Protein AF-A0A2G6D4D5-F1 (afdb_monomer_lite)

Foldseek 3Di:
DDPPQQKFKAKAQEAEVVWFWWKAWPVVRDTQGTPRDMDMDIDGAQDKDWTKIWTHDPQWDIDIDIDITGRHHNDRVVNSVVHHYHYYYTHGD

Secondary structure (DSSP, 8-state):
------EEEEEEEEEEESS--EEEETTT--EEEESSEEEEEEEETT-EEEEEEEEE-TTB--EEEEEEEE--BSSHHHHHHTPEEEEEEPPB-

pLDDT: mean 92.56, std 11.86, range [37.03, 98.5]

Structure (mmCIF, N/CA/C/O backbone):
data_AF-A0A2G6D4D5-F1
#
_entry.id   AF-A0A2G6D4D5-F1
#
loop_
_atom_site.group_PDB
_atom_site.id
_atom_site.type_symbol
_atom_site.label_atom_id
_atom_site.label_alt_id
_atom_site.label_comp_id
_atom_site.label_asym_id
_atom_site.label_entity_id
_atom_site.label_seq_id
_atom_site.pdbx_PDB_ins_code
_atom_site.Cartn_x
_atom_site.Cartn_y
_atom_site.Cartn_z
_atom_site.occupancy
_atom_site.B_iso_or_equiv
_atom_site.auth_seq_id
_atom_site.auth_comp_id
_atom_site.auth_asym_id
_atom_site.auth_atom_id
_atom_site.pdbx_PDB_model_num
ATOM 1 N N . MET A 1 1 ? 20.229 12.590 -27.491 1.00 37.03 1 MET A N 1
ATOM 2 C CA . MET A 1 1 ? 19.806 11.180 -27.613 1.00 37.03 1 MET A CA 1
ATOM 3 C C . MET A 1 1 ? 18.799 10.923 -26.513 1.00 37.03 1 MET A C 1
ATOM 5 O O . MET A 1 1 ? 19.125 11.158 -25.358 1.00 37.03 1 MET A O 1
ATOM 9 N N . SER A 1 2 ? 17.567 10.585 -26.885 1.00 44.75 2 SER A N 1
ATOM 10 C CA . SER A 1 2 ? 16.437 10.397 -25.975 1.00 44.75 2 SER A CA 1
ATOM 11 C C . SER A 1 2 ? 16.696 9.206 -25.054 1.00 44.75 2 SER A C 1
ATOM 13 O O . SER A 1 2 ? 16.740 8.069 -25.515 1.00 44.75 2 SER A O 1
ATOM 15 N N . GLY A 1 3 ? 16.915 9.470 -23.767 1.00 45.56 3 GLY A N 1
ATOM 16 C CA . GLY A 1 3 ? 16.971 8.427 -22.750 1.00 45.56 3 GLY A CA 1
ATOM 17 C C . GLY A 1 3 ? 15.561 7.910 -22.509 1.00 45.56 3 GLY A C 1
ATOM 18 O O . GLY A 1 3 ? 14.778 8.565 -21.829 1.00 45.56 3 GLY A O 1
ATOM 19 N N . CYS A 1 4 ? 15.212 6.770 -23.102 1.00 52.34 4 CYS A N 1
ATOM 20 C CA . CYS A 1 4 ? 14.029 6.021 -22.694 1.00 52.34 4 CYS A CA 1
ATOM 21 C C . CYS A 1 4 ? 14.260 5.553 -21.253 1.00 52.34 4 CYS A C 1
ATOM 23 O O . CYS A 1 4 ? 14.909 4.530 -21.042 1.00 52.34 4 CYS A O 1
ATOM 25 N N . SER A 1 5 ? 13.756 6.289 -20.260 1.00 58.31 5 SER A N 1
ATOM 26 C CA . SER A 1 5 ? 13.526 5.686 -18.952 1.00 58.31 5 SER A CA 1
ATOM 27 C C . SER A 1 5 ? 12.407 4.665 -19.152 1.00 58.31 5 SER A C 1
ATOM 29 O O . SER A 1 5 ? 11.261 5.004 -19.444 1.00 58.31 5 SER A O 1
ATOM 31 N N . SER A 1 6 ? 12.751 3.378 -19.128 1.00 79.69 6 SER A N 1
ATOM 32 C CA . SER A 1 6 ? 11.732 2.332 -19.155 1.00 79.69 6 SER A CA 1
ATOM 33 C C . SER A 1 6 ? 10.919 2.454 -17.870 1.00 79.69 6 SER A C 1
ATOM 35 O O . SER A 1 6 ? 11.500 2.398 -16.785 1.00 79.69 6 SER A O 1
ATOM 37 N N . THR A 1 7 ? 9.603 2.633 -17.975 1.00 88.50 7 THR A N 1
ATOM 38 C CA . THR A 1 7 ? 8.716 2.564 -16.812 1.00 88.50 7 THR A CA 1
ATOM 39 C C . THR A 1 7 ? 8.884 1.203 -16.140 1.00 88.50 7 THR A C 1
ATOM 41 O O . THR A 1 7 ? 8.782 0.169 -16.797 1.00 88.50 7 THR A O 1
ATOM 44 N N . LYS A 1 8 ? 9.163 1.206 -14.838 1.00 94.25 8 LYS A N 1
ATOM 45 C CA . LYS A 1 8 ? 9.241 0.002 -14.009 1.00 94.25 8 LYS A CA 1
ATOM 46 C C . LYS A 1 8 ? 8.203 0.055 -12.906 1.00 94.25 8 LYS A C 1
ATOM 48 O O . LYS A 1 8 ? 7.727 1.124 -12.520 1.00 94.25 8 LYS A O 1
ATOM 53 N N . TYR A 1 9 ? 7.911 -1.120 -12.371 1.00 94.69 9 TYR A N 1
ATOM 54 C CA . TYR A 1 9 ? 6.875 -1.345 -11.382 1.00 94.69 9 TYR A CA 1
ATOM 55 C C . TYR A 1 9 ? 7.467 -1.964 -10.115 1.00 94.69 9 TYR A C 1
ATOM 57 O O . TYR A 1 9 ? 8.387 -2.788 -10.157 1.00 94.69 9 TYR A O 1
ATOM 65 N N . GLY A 1 10 ? 6.927 -1.556 -8.975 1.00 95.62 10 GLY A N 1
ATOM 66 C CA . GLY A 1 10 ? 7.031 -2.253 -7.697 1.00 95.62 10 GLY A CA 1
ATOM 67 C C . GLY A 1 10 ? 5.642 -2.327 -7.069 1.00 95.62 10 GLY A C 1
ATOM 68 O O . GLY A 1 10 ? 4.762 -1.567 -7.463 1.00 95.62 10 GLY A O 1
ATOM 69 N N . ALA A 1 11 ? 5.411 -3.239 -6.129 1.00 97.00 11 ALA A N 1
ATOM 70 C CA . ALA A 1 11 ? 4.096 -3.371 -5.507 1.00 97.00 11 ALA A CA 1
ATOM 71 C C . ALA A 1 11 ? 4.186 -3.661 -4.009 1.00 97.00 11 ALA A C 1
ATOM 73 O O . ALA A 1 11 ? 5.159 -4.248 -3.529 1.00 97.00 11 ALA A O 1
ATOM 74 N N . ALA A 1 12 ? 3.139 -3.268 -3.288 1.00 97.88 12 ALA A N 1
ATOM 75 C CA . ALA A 1 12 ? 2.931 -3.598 -1.885 1.00 97.88 12 ALA A CA 1
ATOM 76 C C . ALA A 1 12 ? 1.598 -4.317 -1.705 1.00 97.88 12 ALA A C 1
ATOM 78 O O . ALA A 1 12 ? 0.577 -3.899 -2.253 1.00 97.88 12 ALA A O 1
ATOM 79 N N . LYS A 1 13 ? 1.592 -5.359 -0.878 1.00 98.25 13 LYS A N 1
ATOM 80 C CA . LYS A 1 13 ? 0.382 -5.969 -0.342 1.00 98.25 13 LYS A CA 1
ATOM 81 C C . LYS A 1 13 ? 0.167 -5.440 1.069 1.00 98.25 13 LYS A C 1
ATOM 83 O O . LYS A 1 13 ? 0.900 -5.779 1.991 1.00 98.25 13 LYS A O 1
ATOM 88 N N . ILE A 1 14 ? -0.848 -4.606 1.233 1.00 98.31 14 ILE A N 1
ATOM 89 C CA . ILE A 1 14 ? -1.139 -3.892 2.473 1.00 98.31 14 ILE A CA 1
ATOM 90 C C . ILE A 1 14 ? -2.286 -4.600 3.187 1.00 98.31 14 ILE A C 1
ATOM 92 O O . ILE A 1 14 ? -3.391 -4.741 2.656 1.00 98.31 14 ILE A O 1
ATOM 96 N N . VAL A 1 15 ? -2.029 -5.043 4.412 1.00 98.50 15 VAL A N 1
ATOM 97 C CA . VAL A 1 15 ? -2.979 -5.749 5.271 1.00 98.50 15 VAL A CA 1
ATOM 98 C C . VAL A 1 15 ? -3.079 -5.013 6.599 1.00 98.50 15 VAL A C 1
ATOM 100 O O . VAL A 1 15 ? -2.068 -4.642 7.187 1.00 98.50 15 VAL A O 1
ATOM 103 N N . SER A 1 16 ? -4.301 -4.831 7.099 1.00 98.38 16 SER A N 1
ATOM 104 C CA . SER A 1 16 ? -4.516 -4.356 8.464 1.00 98.38 16 SER A CA 1
ATOM 105 C C . SER A 1 16 ? -5.170 -5.415 9.334 1.00 98.38 16 SER A C 1
ATOM 107 O O . SER A 1 16 ? -5.902 -6.281 8.841 1.00 98.38 16 S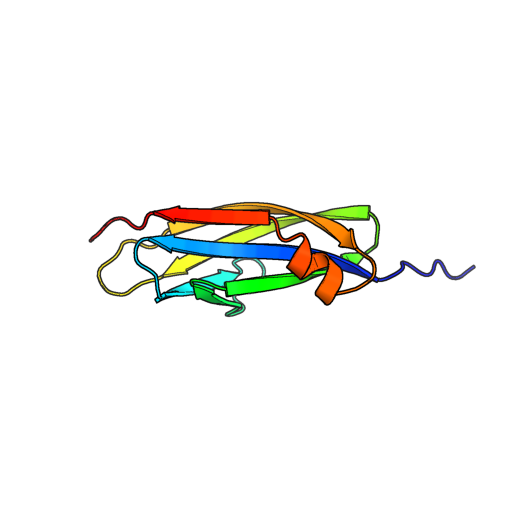ER A O 1
ATOM 109 N N . ILE A 1 17 ? -4.945 -5.301 10.640 1.00 97.75 17 ILE A N 1
ATOM 110 C CA . ILE A 1 17 ? -5.600 -6.108 11.666 1.00 97.75 17 ILE A CA 1
ATOM 111 C C . ILE A 1 17 ? -6.354 -5.152 12.608 1.00 97.75 17 ILE A C 1
ATOM 113 O O . ILE A 1 17 ? -5.704 -4.403 13.332 1.00 97.75 17 ILE A O 1
ATOM 117 N N . PRO A 1 18 ? -7.704 -5.139 12.602 1.00 97.56 18 PRO A N 1
ATOM 118 C CA . PRO A 1 18 ? -8.594 -5.889 11.707 1.00 97.56 18 PRO A CA 1
ATOM 119 C C . PRO A 1 18 ? -8.583 -5.364 10.261 1.00 97.56 18 PRO A C 1
ATOM 121 O O . PRO A 1 18 ? -8.228 -4.213 9.999 1.00 97.56 18 PRO A O 1
ATOM 124 N N . LYS A 1 19 ? -9.037 -6.207 9.323 1.00 97.75 19 LYS A N 1
ATOM 125 C CA . LYS A 1 19 ? -9.178 -5.884 7.889 1.00 97.75 19 LYS A CA 1
ATOM 126 C C . LYS A 1 19 ? -10.221 -4.787 7.635 1.00 97.75 19 LYS A C 1
ATOM 128 O O . LYS A 1 19 ? -11.041 -4.472 8.503 1.00 97.75 19 LYS A O 1
ATOM 133 N N . GLY A 1 20 ? -10.238 -4.244 6.421 1.00 97.69 20 GLY A N 1
ATOM 134 C CA . GLY A 1 20 ? -11.182 -3.219 5.978 1.00 97.69 20 GLY A CA 1
ATOM 135 C C . GLY A 1 20 ? -10.841 -1.840 6.529 1.00 97.69 20 GLY A C 1
ATOM 136 O O . GLY A 1 20 ? -11.739 -1.124 6.969 1.00 97.69 20 GLY A O 1
ATOM 137 N N . ALA A 1 21 ? -9.550 -1.527 6.614 1.00 98.44 21 ALA A N 1
ATOM 138 C CA . ALA A 1 21 ? -9.071 -0.171 6.824 1.00 98.44 21 ALA A CA 1
ATOM 139 C C . ALA A 1 21 ? -8.875 0.489 5.463 1.00 98.44 21 ALA A C 1
ATOM 141 O O . ALA A 1 21 ? -8.317 -0.128 4.556 1.00 98.44 21 ALA A O 1
ATOM 142 N N . GLU A 1 22 ? -9.338 1.721 5.326 1.00 98.44 22 GLU A N 1
ATOM 143 C CA . GLU A 1 22 ? -9.046 2.557 4.172 1.00 98.44 22 GLU A CA 1
ATOM 144 C C . GLU A 1 22 ? -7.555 2.891 4.152 1.00 98.44 22 GLU A C 1
ATOM 146 O O . GLU A 1 22 ? -6.974 3.202 5.192 1.00 98.44 22 GLU A O 1
ATOM 151 N N . VAL A 1 23 ? -6.947 2.824 2.972 1.00 98.38 23 VAL A N 1
ATOM 152 C CA . VAL A 1 23 ? -5.539 3.134 2.745 1.00 98.38 23 VAL A CA 1
ATOM 153 C C . VAL A 1 23 ? -5.441 4.406 1.912 1.00 98.38 23 VAL A C 1
ATOM 155 O O . VAL A 1 23 ? -5.931 4.456 0.784 1.00 98.38 23 VAL A O 1
ATOM 158 N N . VAL A 1 24 ? -4.770 5.417 2.458 1.00 98.25 24 VAL A N 1
ATOM 159 C CA . VAL A 1 24 ? -4.549 6.715 1.808 1.00 98.25 24 VAL A CA 1
ATOM 160 C C . VAL A 1 24 ? -3.055 6.932 1.612 1.00 98.25 24 VAL A C 1
ATOM 162 O O . VAL A 1 24 ? -2.285 6.785 2.561 1.00 98.25 24 VAL A O 1
ATOM 165 N N . ASN A 1 25 ? -2.635 7.297 0.403 1.00 97.00 25 ASN A N 1
ATOM 166 C CA . ASN A 1 25 ? -1.265 7.719 0.133 1.00 97.00 25 ASN A CA 1
ATOM 167 C C . ASN A 1 25 ? -1.073 9.167 0.600 1.00 97.00 25 ASN A C 1
ATOM 169 O O . ASN A 1 25 ? -1.757 10.067 0.125 1.00 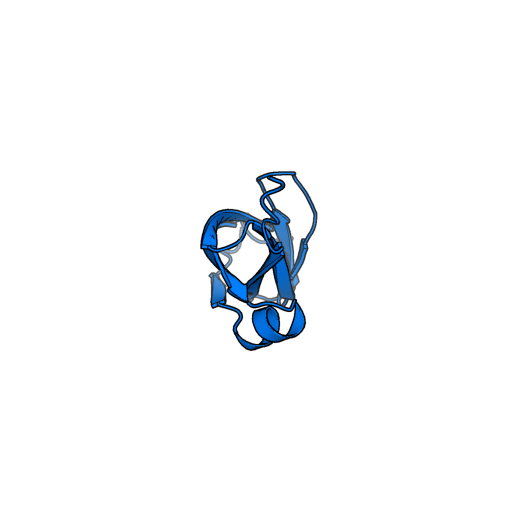97.00 25 ASN A O 1
ATOM 173 N N . LEU A 1 26 ? -0.137 9.419 1.515 1.00 96.81 26 LEU A N 1
ATOM 174 C CA . LEU A 1 26 ? 0.085 10.769 2.047 1.00 96.81 26 LEU A CA 1
ATOM 175 C C . LEU A 1 26 ? 0.895 11.674 1.109 1.00 96.81 26 LEU A C 1
ATOM 177 O O . LEU A 1 26 ? 0.976 12.875 1.356 1.00 96.81 26 LEU A O 1
ATOM 181 N N . LYS A 1 27 ? 1.478 11.132 0.032 1.00 93.75 27 LYS A N 1
ATOM 182 C CA . LYS A 1 27 ? 2.193 11.931 -0.974 1.00 93.75 27 LYS A CA 1
ATOM 183 C C . LYS A 1 27 ? 1.244 12.829 -1.772 1.00 93.75 27 LYS A C 1
ATOM 185 O O . LYS A 1 27 ? 1.587 13.970 -2.063 1.00 93.75 27 LYS A O 1
ATOM 190 N N . ASP A 1 28 ? 0.077 12.306 -2.139 1.00 93.69 28 ASP A N 1
ATOM 191 C CA . ASP A 1 28 ? -0.885 12.950 -3.043 1.00 93.69 28 ASP A CA 1
ATOM 192 C C . ASP A 1 28 ? -2.337 12.911 -2.533 1.00 93.69 28 ASP A C 1
ATOM 194 O O . ASP A 1 28 ? -3.243 13.386 -3.214 1.00 93.69 28 ASP A O 1
ATOM 198 N N . ASN A 1 29 ? -2.565 12.390 -1.324 1.00 95.12 29 ASN A N 1
ATOM 199 C CA . ASN A 1 29 ? -3.884 12.151 -0.730 1.00 95.12 29 ASN A CA 1
ATOM 200 C C . ASN A 1 29 ? -4.787 11.216 -1.554 1.00 95.12 29 ASN A C 1
ATOM 202 O O . ASN A 1 29 ? -6.005 11.224 -1.373 1.00 95.12 29 ASN A O 1
ATOM 206 N N . SER A 1 30 ? -4.221 10.395 -2.443 1.00 96.00 30 SER 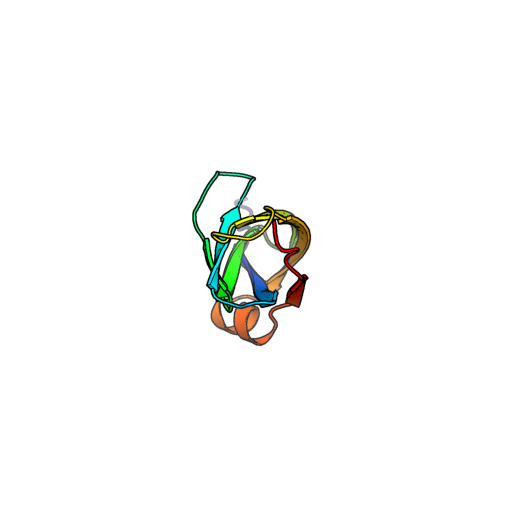A N 1
ATOM 207 C CA . SER A 1 30 ? -4.998 9.423 -3.210 1.00 96.00 30 SER A CA 1
ATOM 208 C C . SER A 1 30 ? -5.506 8.276 -2.330 1.00 96.00 30 SER A C 1
ATOM 210 O O . SER A 1 30 ? -4.827 7.796 -1.416 1.00 96.00 30 SER A O 1
ATOM 212 N N . HIS A 1 31 ? -6.724 7.818 -2.625 1.00 97.12 31 HIS A N 1
ATOM 213 C CA . HIS A 1 31 ? -7.325 6.648 -1.992 1.00 97.12 31 HIS A CA 1
ATOM 214 C C . HIS A 1 31 ? -6.877 5.397 -2.745 1.00 97.12 31 HIS A C 1
ATOM 216 O O . HIS A 1 31 ? -7.242 5.202 -3.902 1.00 97.12 31 HIS A O 1
ATOM 222 N N . LEU A 1 32 ? -6.098 4.544 -2.081 1.00 96.38 32 LEU A N 1
ATOM 223 C CA . LEU A 1 32 ? -5.570 3.319 -2.682 1.00 96.38 32 LEU A CA 1
ATOM 224 C C . LEU A 1 32 ? -6.570 2.158 -2.601 1.00 96.38 32 LEU A C 1
ATOM 226 O O . LEU A 1 32 ? -6.459 1.207 -3.363 1.00 96.38 32 LEU A O 1
ATOM 230 N N . GLY A 1 33 ? -7.544 2.238 -1.688 1.00 97.25 33 GLY A N 1
ATOM 231 C CA . GLY A 1 33 ? -8.605 1.250 -1.485 1.00 97.25 33 GLY A CA 1
ATOM 232 C C . GLY A 1 33 ? -8.705 0.813 -0.024 1.00 97.25 33 GLY A C 1
ATOM 233 O O . GLY A 1 33 ? -8.401 1.591 0.879 1.00 97.25 33 GLY A O 1
ATOM 234 N N . ALA A 1 34 ? -9.145 -0.423 0.227 1.00 98.25 34 ALA A N 1
ATOM 235 C CA . ALA A 1 34 ? -9.327 -0.956 1.577 1.00 98.25 34 ALA A CA 1
ATOM 236 C C . ALA A 1 34 ? -8.584 -2.282 1.779 1.00 98.25 34 ALA A C 1
ATOM 238 O O . ALA A 1 34 ? -8.563 -3.134 0.896 1.00 98.25 34 ALA A O 1
ATOM 239 N N . THR A 1 35 ? -7.996 -2.478 2.959 1.00 97.88 35 THR A N 1
ATOM 240 C CA . THR A 1 35 ? -7.220 -3.683 3.275 1.00 97.88 35 THR A CA 1
ATOM 241 C C . THR A 1 35 ? -8.090 -4.954 3.346 1.00 97.88 35 THR A C 1
ATOM 243 O O . THR A 1 35 ? -9.199 -4.920 3.889 1.00 97.88 35 THR A O 1
ATOM 246 N N . PRO A 1 36 ? -7.578 -6.126 2.921 1.00 98.12 36 PRO A N 1
ATOM 247 C CA . PRO A 1 36 ? -6.284 -6.337 2.278 1.00 98.12 36 PRO A CA 1
ATOM 248 C C . PRO A 1 36 ? -6.301 -5.882 0.812 1.00 98.12 36 PRO A C 1
ATOM 250 O O . PRO A 1 36 ? -7.237 -6.200 0.086 1.00 98.12 36 PRO A O 1
ATOM 253 N N . ILE A 1 37 ? -5.245 -5.198 0.373 1.00 97.75 37 ILE A N 1
ATOM 254 C CA . ILE A 1 37 ? -5.126 -4.699 -1.002 1.00 97.75 37 ILE A CA 1
ATOM 255 C C . ILE A 1 37 ? -3.707 -4.869 -1.539 1.00 97.75 37 ILE A C 1
ATOM 257 O O . ILE A 1 37 ? -2.747 -4.786 -0.776 1.00 97.75 37 ILE A O 1
ATOM 261 N N . LYS A 1 38 ? -3.576 -5.117 -2.844 1.00 97.50 38 LYS A N 1
ATOM 262 C CA . LYS A 1 38 ? -2.311 -4.988 -3.573 1.00 97.50 38 LYS A CA 1
ATOM 263 C C . LYS A 1 38 ? -2.329 -3.674 -4.344 1.00 97.50 38 LYS A C 1
ATOM 265 O O . LYS A 1 38 ? -3.335 -3.360 -4.967 1.00 97.50 38 LYS A O 1
ATOM 270 N N . VAL A 1 39 ? -1.241 -2.919 -4.265 1.00 95.81 39 VAL A N 1
ATOM 271 C CA . VAL A 1 39 ? -1.089 -1.635 -4.954 1.00 95.81 39 VAL A CA 1
ATOM 272 C C . VAL A 1 39 ? 0.218 -1.660 -5.724 1.00 95.81 39 VAL A C 1
ATOM 274 O O . VAL A 1 39 ? 1.270 -1.939 -5.140 1.00 95.81 39 VAL A O 1
ATOM 277 N N . SER A 1 40 ? 0.141 -1.369 -7.017 1.00 95.44 40 SER A N 1
ATOM 278 C CA . SER A 1 40 ? 1.291 -1.196 -7.892 1.00 95.44 40 SER A CA 1
ATOM 279 C C . SER A 1 40 ? 1.718 0.276 -7.935 1.00 95.44 40 SER A C 1
ATOM 281 O O . SER A 1 40 ? 0.911 1.200 -7.845 1.00 95.44 40 SER A O 1
ATOM 283 N N . PHE A 1 41 ? 3.023 0.502 -8.050 1.00 93.38 41 PHE A N 1
ATOM 284 C CA . PHE A 1 41 ? 3.636 1.820 -8.149 1.00 93.38 41 PHE A CA 1
ATOM 285 C C . PHE A 1 41 ? 4.546 1.829 -9.376 1.00 93.38 41 PHE A C 1
ATOM 287 O O . PHE A 1 41 ? 5.582 1.157 -9.396 1.00 93.38 41 PHE A O 1
ATOM 294 N N . SER A 1 42 ? 4.168 2.594 -10.400 1.00 92.62 42 SER A N 1
ATOM 295 C CA . SER A 1 42 ? 4.974 2.796 -11.607 1.00 92.62 42 SER A CA 1
ATOM 296 C C . SER A 1 42 ? 5.906 4.000 -11.466 1.00 92.62 42 SER A C 1
ATOM 298 O O . SER A 1 42 ? 5.560 4.985 -10.815 1.00 92.62 42 SER A O 1
ATOM 300 N N . GLY A 1 43 ? 7.063 3.967 -12.117 1.00 89.69 43 GLY A N 1
ATOM 301 C CA . GLY A 1 43 ? 7.983 5.102 -12.145 1.00 89.69 43 GLY A CA 1
ATOM 302 C C . GLY A 1 43 ? 9.218 4.834 -12.991 1.00 89.69 43 GLY A C 1
ATOM 303 O O . GLY A 1 43 ? 9.263 3.864 -13.746 1.00 89.69 43 GLY A O 1
ATOM 304 N N . GLU A 1 44 ? 10.219 5.702 -12.866 1.00 84.94 44 GLU A N 1
ATOM 305 C CA . GLU A 1 44 ? 11.502 5.528 -13.549 1.00 84.94 44 GLU A CA 1
ATOM 306 C C . GLU A 1 44 ? 12.221 4.258 -13.080 1.00 84.94 44 GLU A C 1
ATOM 308 O O . GLU A 1 44 ? 12.129 3.862 -11.910 1.00 84.94 44 GLU A O 1
ATOM 313 N N . SER A 1 45 ? 12.942 3.623 -14.003 1.00 76.88 45 SER A N 1
ATOM 314 C CA . SER A 1 45 ? 13.705 2.405 -13.742 1.00 76.88 45 SER A CA 1
ATOM 315 C C . SER A 1 45 ? 14.736 2.567 -12.634 1.00 76.88 45 SER A C 1
ATOM 317 O O . SER A 1 45 ? 15.375 3.610 -12.533 1.00 76.88 45 SER A O 1
ATOM 319 N N . ASP A 1 46 ? 14.917 1.507 -11.843 1.00 68.88 46 ASP A N 1
ATOM 320 C CA . ASP A 1 46 ? 15.946 1.389 -10.799 1.00 68.88 46 ASP A CA 1
ATOM 321 C C . ASP A 1 46 ? 15.875 2.468 -9.707 1.00 68.88 46 ASP A C 1
ATOM 323 O O . ASP A 1 46 ? 16.823 2.689 -8.953 1.00 68.88 46 ASP A O 1
ATOM 327 N N . THR A 1 47 ? 14.711 3.108 -9.573 1.00 80.44 47 THR A N 1
ATOM 328 C CA . THR A 1 47 ? 14.421 4.023 -8.473 1.00 80.44 47 THR A CA 1
ATOM 329 C C . THR A 1 47 ? 13.713 3.291 -7.337 1.00 80.44 47 THR A C 1
ATOM 331 O O . THR A 1 47 ? 12.788 2.496 -7.544 1.00 80.44 47 THR A O 1
ATOM 334 N N . ALA A 1 48 ? 14.143 3.582 -6.111 1.00 88.75 48 ALA A N 1
ATOM 335 C CA . ALA A 1 48 ? 13.389 3.255 -4.912 1.00 88.75 48 ALA A CA 1
ATOM 336 C C . ALA A 1 48 ? 12.504 4.454 -4.545 1.00 88.75 48 ALA A C 1
ATOM 338 O O . ALA A 1 48 ? 12.980 5.588 -4.493 1.00 88.75 48 ALA A O 1
ATOM 339 N N . GLU A 1 49 ? 11.219 4.218 -4.289 1.00 91.00 49 GLU A N 1
ATOM 340 C CA . GLU A 1 49 ? 10.308 5.239 -3.772 1.00 91.00 49 GLU A CA 1
ATOM 341 C C . GLU A 1 49 ? 10.024 5.000 -2.293 1.00 91.00 49 GLU A C 1
ATOM 343 O O . GLU A 1 49 ? 9.661 3.895 -1.895 1.00 91.00 49 GLU A O 1
ATOM 348 N N . PHE A 1 50 ? 10.153 6.052 -1.484 1.00 94.50 50 PHE A N 1
ATOM 349 C CA . PHE A 1 50 ? 9.688 6.044 -0.104 1.00 94.50 50 PHE A CA 1
ATOM 350 C C . PHE A 1 50 ? 8.200 6.399 -0.070 1.00 94.50 50 PHE A C 1
ATOM 352 O O . PHE A 1 50 ? 7.815 7.550 -0.280 1.00 94.50 50 PHE A O 1
ATOM 359 N N . VAL A 1 51 ? 7.361 5.398 0.173 1.00 95.81 51 VAL A N 1
ATOM 360 C CA . VAL A 1 51 ? 5.905 5.536 0.228 1.00 95.81 51 VAL A CA 1
ATOM 361 C C . VAL A 1 51 ? 5.485 5.690 1.682 1.00 95.81 51 VAL A C 1
ATOM 363 O O . VAL A 1 51 ? 5.932 4.939 2.545 1.00 95.81 51 VAL A O 1
ATOM 366 N N . THR A 1 52 ? 4.610 6.655 1.961 1.00 97.94 52 THR A N 1
ATOM 367 C CA . THR A 1 52 ? 3.983 6.824 3.277 1.00 97.94 52 THR A CA 1
ATOM 368 C C . THR A 1 52 ? 2.476 6.741 3.117 1.00 97.94 52 THR A C 1
ATOM 370 O O . THR A 1 52 ? 1.889 7.498 2.345 1.00 97.94 52 THR A O 1
ATOM 373 N N . ILE A 1 53 ? 1.852 5.830 3.857 1.00 98.19 53 ILE A N 1
ATOM 374 C CA . ILE A 1 53 ? 0.406 5.626 3.846 1.00 98.19 53 ILE A CA 1
ATOM 375 C C . ILE A 1 53 ? -0.187 5.881 5.226 1.00 98.19 53 ILE A C 1
ATOM 377 O O . ILE A 1 53 ? 0.459 5.678 6.256 1.00 98.19 53 ILE A O 1
ATOM 381 N N . GLN A 1 54 ? -1.455 6.264 5.236 1.00 98.50 54 GLN A N 1
ATOM 382 C CA . GLN A 1 54 ? -2.290 6.295 6.425 1.00 98.50 54 GLN A CA 1
ATOM 383 C C . GLN A 1 54 ? -3.389 5.244 6.297 1.00 98.50 54 GLN A C 1
ATOM 385 O O . GLN A 1 54 ? -4.071 5.170 5.275 1.00 98.50 54 GLN A O 1
ATOM 390 N N . LEU A 1 55 ? -3.570 4.453 7.351 1.00 98.50 55 LEU A N 1
ATOM 391 C CA . LEU A 1 55 ? -4.674 3.521 7.493 1.00 98.50 55 LEU A CA 1
ATOM 392 C C . LEU A 1 55 ? -5.735 4.131 8.403 1.00 98.50 55 LEU A C 1
ATOM 394 O O . LEU A 1 55 ? -5.433 4.539 9.528 1.00 98.50 55 LEU A O 1
ATOM 398 N N . ARG A 1 56 ? -6.976 4.170 7.917 1.00 98.19 56 ARG A N 1
ATOM 399 C CA . ARG A 1 56 ? -8.129 4.733 8.627 1.00 98.19 56 ARG A CA 1
ATOM 400 C C . ARG A 1 56 ? -9.211 3.676 8.776 1.00 98.19 56 ARG A C 1
ATOM 402 O O . ARG A 1 56 ? -9.599 3.021 7.809 1.00 98.19 56 ARG A O 1
ATOM 409 N N . LYS A 1 57 ? -9.724 3.497 9.992 1.00 97.94 57 LYS A N 1
ATOM 410 C CA . LYS A 1 57 ? -10.847 2.590 10.248 1.00 97.94 57 LYS A CA 1
ATOM 411 C C . LYS A 1 57 ? -11.741 3.140 11.364 1.00 97.94 57 LYS A C 1
ATOM 413 O O . LYS A 1 57 ? -11.232 3.451 12.441 1.00 97.94 57 LYS A O 1
ATOM 418 N N . PRO A 1 58 ? -13.069 3.234 11.161 1.00 97.50 58 PRO A N 1
ATOM 419 C CA . PRO A 1 58 ? -13.986 3.651 12.219 1.00 97.50 58 PRO A CA 1
ATOM 420 C C . PRO A 1 58 ? -13.833 2.792 13.482 1.00 97.50 58 PRO A C 1
ATOM 422 O O . PRO A 1 58 ? -13.790 1.566 13.398 1.00 97.50 58 PRO A O 1
ATOM 425 N N . GLY A 1 59 ? -13.741 3.442 14.646 1.00 97.38 59 GLY A N 1
ATOM 426 C CA . GLY A 1 59 ? -13.508 2.779 15.938 1.00 97.38 59 GLY A CA 1
ATOM 427 C C . GLY A 1 59 ? -12.042 2.449 16.259 1.00 97.38 59 GLY A C 1
ATOM 428 O O . GLY A 1 59 ? -11.772 1.913 17.330 1.00 97.38 59 GLY A O 1
ATOM 429 N N . TYR A 1 60 ? -11.102 2.789 15.373 1.00 98.31 60 TYR A N 1
ATOM 430 C CA . TYR A 1 60 ? -9.664 2.578 15.560 1.00 98.31 60 TYR A CA 1
ATOM 431 C C . TYR A 1 60 ? -8.892 3.882 15.376 1.00 98.31 60 TYR A C 1
ATOM 433 O O . TYR A 1 60 ? -9.361 4.807 14.703 1.00 98.31 60 TYR A O 1
ATOM 441 N N . SER A 1 61 ? -7.725 3.964 16.005 1.00 97.75 61 SER A N 1
ATOM 442 C CA . SER A 1 61 ? -6.776 5.058 15.831 1.00 97.75 61 SER A CA 1
ATOM 443 C C . SER A 1 61 ? -6.157 4.987 14.444 1.00 97.75 61 SER A C 1
ATOM 445 O O . SER A 1 61 ? -5.841 3.906 13.944 1.00 97.75 61 SER A O 1
ATOM 447 N N . ASP A 1 62 ? -5.993 6.150 13.822 1.00 97.44 62 ASP A N 1
ATOM 448 C CA . ASP A 1 62 ? -5.333 6.234 12.528 1.00 97.44 62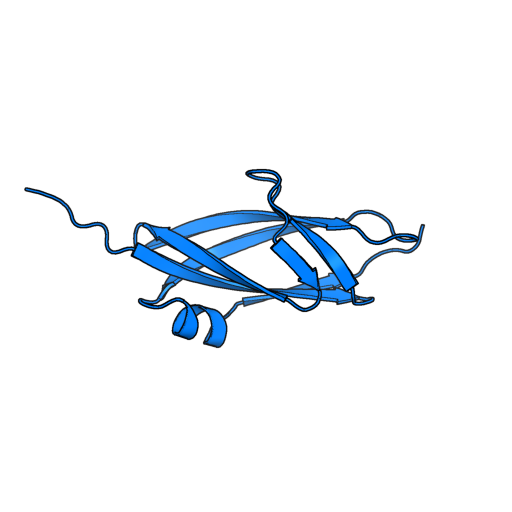 ASP A CA 1
ATOM 449 C C . ASP A 1 62 ? -3.869 5.819 12.692 1.00 97.44 62 ASP A C 1
ATOM 451 O O . ASP A 1 62 ? -3.200 6.225 13.646 1.00 97.44 62 ASP A O 1
ATOM 455 N N . LYS A 1 63 ? -3.359 5.024 11.752 1.00 98.00 63 LYS A N 1
ATOM 456 C CA . LYS A 1 63 ? -1.972 4.552 11.784 1.00 98.00 63 LYS A CA 1
ATOM 457 C C . LYS A 1 63 ? -1.248 5.014 10.533 1.00 98.00 63 LYS A C 1
ATOM 459 O O . LYS A 1 63 ? -1.729 4.793 9.426 1.00 98.00 63 LYS A O 1
ATOM 464 N N . ILE A 1 64 ? -0.090 5.639 10.708 1.00 97.94 64 ILE A N 1
ATOM 465 C CA . ILE A 1 64 ? 0.801 6.017 9.609 1.00 97.94 64 ILE A CA 1
ATOM 466 C C . ILE A 1 64 ? 1.927 4.989 9.546 1.00 97.94 64 ILE A C 1
ATOM 468 O O . ILE A 1 64 ? 2.491 4.624 10.577 1.00 97.94 64 ILE A O 1
ATOM 472 N N . THR A 1 65 ? 2.239 4.515 8.344 1.00 97.25 65 THR A N 1
ATOM 473 C CA . THR A 1 65 ? 3.387 3.640 8.097 1.00 97.25 65 THR A CA 1
ATOM 474 C C . THR A 1 65 ? 4.086 4.043 6.808 1.00 97.25 65 THR A C 1
ATOM 476 O O . THR A 1 65 ? 3.452 4.558 5.882 1.00 97.25 65 THR A O 1
ATOM 479 N N . SER A 1 66 ? 5.389 3.794 6.747 1.00 97.62 66 SER A N 1
ATOM 480 C CA . SER A 1 66 ? 6.214 4.103 5.586 1.00 97.62 66 SER A CA 1
ATOM 481 C C . SER A 1 66 ? 7.063 2.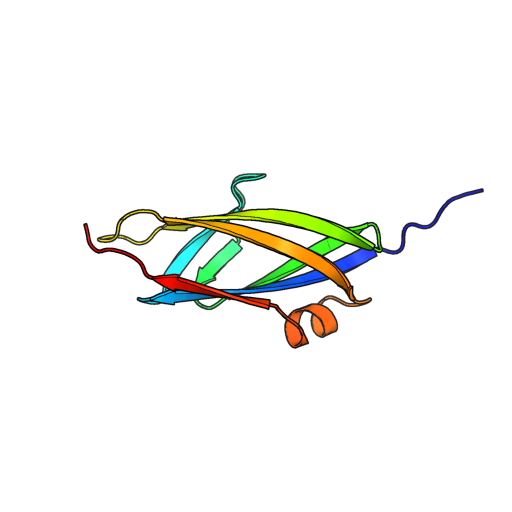905 5.199 1.00 97.62 66 SER A C 1
ATOM 483 O O . SER A 1 66 ? 7.518 2.145 6.054 1.00 97.62 66 SER A O 1
ATOM 485 N N . PHE A 1 67 ? 7.288 2.741 3.902 1.00 96.56 67 PHE A N 1
ATOM 486 C CA . PHE A 1 67 ? 8.066 1.642 3.348 1.00 96.56 67 PHE A CA 1
ATOM 487 C C . PHE A 1 67 ? 8.714 2.050 2.027 1.00 96.56 67 PHE A C 1
ATOM 489 O O . PHE A 1 67 ? 8.274 2.976 1.348 1.00 96.56 67 PHE A O 1
ATOM 496 N N . TRP A 1 68 ? 9.775 1.336 1.664 1.00 95.88 68 TRP A N 1
ATOM 497 C CA . TRP A 1 68 ? 10.447 1.506 0.381 1.00 95.88 68 TRP A CA 1
ATOM 498 C C . TRP A 1 68 ? 9.859 0.559 -0.661 1.00 95.88 68 TRP A C 1
ATOM 500 O O . TRP A 1 68 ? 9.721 -0.635 -0.404 1.00 95.88 68 TRP A O 1
ATOM 510 N N . ILE A 1 69 ? 9.566 1.081 -1.851 1.00 94.69 69 ILE A N 1
ATOM 511 C CA . ILE A 1 69 ? 9.174 0.302 -3.025 1.00 94.69 69 ILE A CA 1
ATOM 512 C C . ILE A 1 69 ? 10.281 0.360 -4.062 1.00 94.69 69 ILE A C 1
ATOM 514 O O . ILE A 1 69 ? 10.609 1.425 -4.579 1.00 94.69 69 ILE A O 1
ATOM 518 N N . ASN A 1 70 ? 10.822 -0.810 -4.392 1.00 91.94 70 ASN A N 1
ATOM 519 C CA . ASN A 1 70 ? 11.827 -0.959 -5.436 1.00 91.94 70 ASN A CA 1
ATOM 520 C C . ASN A 1 70 ? 11.141 -1.232 -6.777 1.00 91.94 70 ASN A C 1
ATOM 522 O O . ASN A 1 70 ? 10.520 -2.284 -6.956 1.00 91.94 70 ASN A O 1
ATOM 526 N N . ARG A 1 71 ? 11.274 -0.306 -7.732 1.00 91.69 71 ARG A N 1
ATOM 527 C CA . ARG A 1 71 ? 10.672 -0.428 -9.066 1.00 91.69 71 ARG A CA 1
ATOM 528 C C . ARG A 1 71 ? 11.612 -1.152 -10.020 1.00 91.69 71 ARG A C 1
ATOM 530 O O . ARG A 1 71 ? 12.359 -0.538 -10.777 1.00 91.69 71 ARG A O 1
ATOM 537 N N . ARG A 1 72 ? 11.583 -2.480 -9.952 1.00 91.56 72 ARG A N 1
ATOM 538 C CA . ARG A 1 72 ? 12.494 -3.361 -10.703 1.00 91.56 72 ARG A CA 1
ATOM 539 C C . ARG A 1 72 ? 11.798 -4.269 -11.715 1.00 91.56 72 ARG A C 1
ATOM 541 O O . ARG A 1 72 ? 12.475 -4.965 -12.462 1.00 91.56 72 ARG A O 1
ATOM 548 N N . HIS A 1 73 ? 10.466 -4.292 -11.730 1.00 93.50 73 HIS A N 1
ATOM 549 C CA . HIS A 1 73 ? 9.693 -5.202 -12.573 1.00 93.50 73 HIS A CA 1
ATOM 550 C C . HIS A 1 73 ? 9.222 -4.510 -13.855 1.00 93.50 73 HIS A C 1
ATOM 552 O O . HIS A 1 73 ? 8.898 -3.325 -13.839 1.00 93.50 73 HIS A O 1
ATOM 558 N N . ASP A 1 74 ? 9.181 -5.255 -14.961 1.00 92.62 74 ASP A N 1
ATOM 559 C CA . ASP A 1 74 ? 8.768 -4.745 -16.279 1.00 92.62 74 ASP A CA 1
ATOM 560 C C . ASP A 1 74 ? 7.254 -4.585 -16.423 1.00 92.62 74 ASP A C 1
ATOM 562 O O . ASP A 1 74 ? 6.789 -3.788 -17.232 1.00 92.62 74 ASP A O 1
ATOM 566 N N . THR A 1 75 ? 6.481 -5.346 -15.647 1.00 93.88 75 THR A N 1
ATOM 567 C CA . THR A 1 75 ? 5.019 -5.333 -15.702 1.00 93.88 75 THR A CA 1
ATOM 568 C C . THR A 1 75 ? 4.420 -5.200 -14.312 1.00 93.88 75 THR A C 1
ATOM 570 O O . THR A 1 75 ? 4.981 -5.686 -13.326 1.00 93.88 75 THR A O 1
ATOM 573 N N . GLU A 1 76 ? 3.246 -4.576 -14.255 1.00 94.31 76 GLU A N 1
ATOM 574 C CA . GLU A 1 76 ? 2.431 -4.471 -13.046 1.00 94.31 76 GLU A CA 1
ATOM 575 C C . GLU A 1 76 ? 2.122 -5.849 -12.451 1.00 94.31 76 GLU A C 1
ATOM 577 O O . GLU A 1 76 ? 2.391 -6.072 -11.275 1.00 94.31 76 GLU A O 1
ATOM 582 N N . GLN A 1 77 ? 1.691 -6.808 -13.278 1.00 95.31 77 GLN A N 1
ATOM 583 C CA . GLN A 1 77 ? 1.410 -8.175 -12.831 1.00 95.31 77 GLN A CA 1
ATOM 584 C C . GLN A 1 77 ? 2.621 -8.820 -12.141 1.00 95.31 77 GLN A C 1
ATOM 586 O O . GLN A 1 77 ? 2.502 -9.345 -11.037 1.00 95.31 77 GLN A O 1
ATOM 591 N N . THR A 1 78 ? 3.811 -8.725 -12.747 1.00 94.94 78 THR A N 1
ATOM 592 C CA . THR A 1 78 ? 5.033 -9.282 -12.144 1.00 94.94 78 THR A CA 1
ATOM 593 C C . THR A 1 78 ? 5.363 -8.587 -10.825 1.00 94.94 78 THR A C 1
ATOM 595 O O . THR A 1 78 ? 5.828 -9.237 -9.888 1.00 94.94 78 THR A O 1
ATOM 598 N N . ALA A 1 79 ? 5.131 -7.276 -10.728 1.00 95.94 79 ALA A N 1
ATOM 599 C CA . ALA A 1 79 ? 5.321 -6.546 -9.482 1.00 95.94 79 ALA A CA 1
ATOM 600 C C . ALA A 1 79 ? 4.346 -7.020 -8.398 1.00 95.94 79 ALA A C 1
ATOM 602 O O . ALA A 1 79 ? 4.772 -7.263 -7.274 1.00 95.94 79 ALA A O 1
ATOM 603 N N . GLU A 1 80 ? 3.067 -7.203 -8.726 1.00 96.25 80 GLU A N 1
ATOM 604 C CA . GLU A 1 80 ? 2.043 -7.683 -7.793 1.00 96.25 80 GLU A CA 1
ATOM 605 C C . GLU A 1 80 ? 2.265 -9.122 -7.316 1.00 96.25 80 GLU A C 1
ATOM 607 O O . GLU A 1 80 ? 1.920 -9.460 -6.175 1.00 96.25 80 GLU A O 1
ATOM 612 N N . ASP A 1 81 ? 2.834 -9.973 -8.167 1.00 96.25 81 ASP A N 1
ATOM 613 C CA . ASP A 1 81 ? 3.239 -11.336 -7.813 1.00 96.25 81 ASP A CA 1
ATOM 614 C C . ASP A 1 81 ? 4.446 -11.339 -6.860 1.00 96.25 81 ASP A C 1
ATOM 616 O O . ASP A 1 81 ? 4.604 -12.257 -6.059 1.00 96.25 81 ASP A O 1
ATOM 620 N N . ASN A 1 82 ? 5.255 -10.275 -6.897 1.00 96.12 82 ASN A N 1
ATOM 621 C CA . ASN A 1 82 ? 6.434 -10.060 -6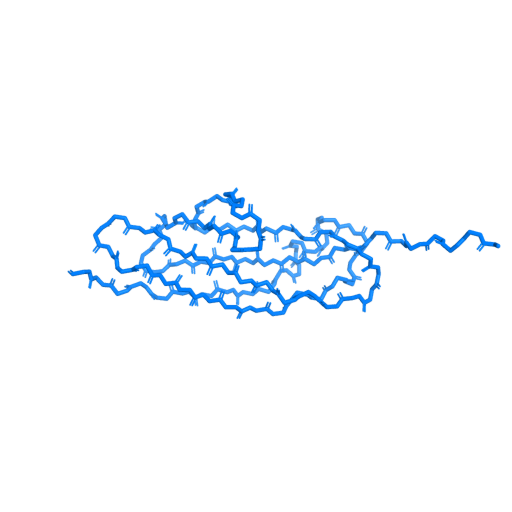.052 1.00 96.12 82 ASN A CA 1
ATOM 622 C C . ASN A 1 82 ? 6.233 -8.928 -5.027 1.00 96.12 82 ASN A C 1
ATOM 624 O O . ASN A 1 82 ? 7.206 -8.308 -4.584 1.00 96.12 82 ASN A O 1
ATOM 628 N N . ALA A 1 83 ? 4.980 -8.628 -4.676 1.00 96.88 83 ALA A N 1
ATOM 629 C CA . ALA A 1 83 ? 4.656 -7.517 -3.795 1.00 96.88 83 ALA A CA 1
ATOM 630 C C . ALA A 1 83 ? 5.267 -7.715 -2.401 1.00 96.88 83 ALA A C 1
ATOM 632 O O . ALA A 1 83 ? 5.215 -8.811 -1.842 1.00 96.88 83 ALA A O 1
ATOM 633 N N . ILE A 1 84 ? 5.799 -6.642 -1.814 1.00 96.75 84 ILE A N 1
ATOM 634 C CA . ILE A 1 84 ? 6.252 -6.682 -0.421 1.00 96.75 84 ILE A CA 1
ATOM 635 C C . ILE A 1 84 ? 5.047 -6.715 0.522 1.00 96.75 84 ILE A C 1
ATOM 637 O O . ILE A 1 84 ? 4.054 -6.020 0.296 1.00 96.75 84 ILE A O 1
ATOM 641 N N . ASP A 1 85 ? 5.134 -7.502 1.589 1.00 97.12 85 ASP A N 1
ATOM 642 C CA . ASP A 1 85 ? 4.065 -7.611 2.578 1.00 97.12 85 ASP A CA 1
ATOM 643 C C . ASP A 1 85 ? 4.179 -6.503 3.633 1.00 97.12 85 ASP A C 1
ATOM 645 O O . ASP A 1 85 ? 5.160 -6.422 4.372 1.00 97.12 85 ASP A O 1
ATOM 649 N N . ILE A 1 86 ? 3.143 -5.671 3.738 1.00 97.81 86 ILE A N 1
ATOM 650 C CA . ILE A 1 86 ? 3.013 -4.617 4.746 1.00 97.81 86 ILE A CA 1
ATOM 651 C C . ILE A 1 86 ? 1.825 -4.961 5.639 1.00 97.81 86 ILE A C 1
ATOM 653 O O . ILE A 1 86 ? 0.672 -4.855 5.222 1.00 97.81 86 ILE A O 1
ATOM 657 N N . THR A 1 87 ? 2.097 -5.372 6.877 1.00 98.06 87 THR A N 1
ATOM 658 C CA . THR A 1 87 ? 1.054 -5.668 7.871 1.00 98.06 87 THR A CA 1
ATOM 659 C C . THR A 1 87 ? 1.038 -4.601 8.955 1.00 98.06 87 THR A C 1
ATOM 661 O O . THR A 1 87 ? 2.082 -4.259 9.505 1.00 98.06 87 THR A O 1
ATOM 664 N N . VAL A 1 88 ? -0.148 -4.075 9.260 1.00 97.75 88 VAL A N 1
ATOM 665 C CA . VAL A 1 88 ? -0.342 -3.004 10.242 1.00 97.75 88 VAL A CA 1
ATOM 666 C C . VAL A 1 88 ? -1.421 -3.392 11.246 1.00 97.75 88 VAL A C 1
ATOM 668 O O . VAL A 1 88 ? -2.576 -3.622 10.886 1.00 97.75 88 VAL A O 1
ATOM 671 N N . GLU A 1 89 ? -1.063 -3.426 12.523 1.00 98.00 89 GLU A N 1
ATOM 672 C CA . GLU A 1 89 ? -2.030 -3.591 13.606 1.00 98.00 89 GLU A CA 1
ATOM 673 C C . GLU A 1 89 ? -2.653 -2.242 13.965 1.00 98.00 89 GLU A C 1
ATOM 675 O O . GLU A 1 89 ? -1.954 -1.239 14.139 1.00 98.00 89 GLU A O 1
ATOM 680 N N . LEU A 1 90 ? -3.983 -2.214 14.036 1.00 97.94 90 LEU A N 1
ATOM 681 C CA . LEU A 1 90 ? -4.738 -1.031 14.413 1.00 97.94 90 LEU A CA 1
ATOM 682 C C . LEU A 1 90 ? -5.133 -1.111 15.880 1.00 97.94 90 LEU A C 1
ATOM 684 O O . LEU A 1 90 ? -5.747 -2.075 16.338 1.00 97.94 90 LEU A O 1
ATOM 688 N N . GLU A 1 91 ? -4.838 -0.037 16.594 1.00 97.31 91 GLU A N 1
ATOM 689 C CA . GLU A 1 91 ? -5.213 0.125 17.990 1.00 97.31 91 GLU A CA 1
ATOM 690 C C . GLU A 1 91 ? -6.645 0.653 18.069 1.00 97.31 91 GLU A C 1
ATOM 692 O O . GLU A 1 91 ? -7.035 1.567 17.336 1.00 97.31 91 GLU A O 1
ATOM 697 N N . LYS A 1 92 ? -7.455 0.049 18.938 1.00 95.25 92 LYS A N 1
ATOM 698 C CA . LYS A 1 92 ? -8.822 0.511 19.178 1.00 95.25 92 LYS A CA 1
ATOM 699 C C . LYS A 1 92 ? -8.781 1.875 19.879 1.00 95.25 92 LYS A C 1
ATOM 701 O O . LYS A 1 92 ? -7.917 2.092 20.725 1.00 95.25 92 LYS A O 1
ATOM 706 N N . LYS A 1 93 ? -9.701 2.766 19.502 1.00 91.44 93 LYS A N 1
ATOM 707 C CA . LYS A 1 93 ? -9.928 4.043 20.199 1.00 91.44 93 LYS A CA 1
ATOM 708 C C . LYS A 1 93 ? -10.555 3.830 21.574 1.00 91.44 93 LYS A C 1
ATOM 710 O O . LYS A 1 93 ? -11.321 2.846 21.722 1.00 91.44 93 LYS A O 1
#

Sequence (93 aa):
MSGCSSTKYGAAKIVSIPKGAEVVNLKDNSHLGATPIKVSFSGESDTAEFVTIQLRKPGYSDKITSFWINRRHDTEQTAEDNAIDITVELEKK

Radius of gyration: 14.4 Å; chains: 1; bounding box: 34×24×48 Å